Protein AF-A0A2X4UNT0-F1 (afdb_monomer)

Foldseek 3Di:
DDDDDLDDDALVPDDPVSLVSVLVVQQVQQVDPPRQEEEAEHEDPCPPPSVVSSVVRRDHPRDYHYDYDPDDDDPPDDDDD

Sequence (81 aa):
MDGEQIANIGSENMTSEILLKLSKRVNE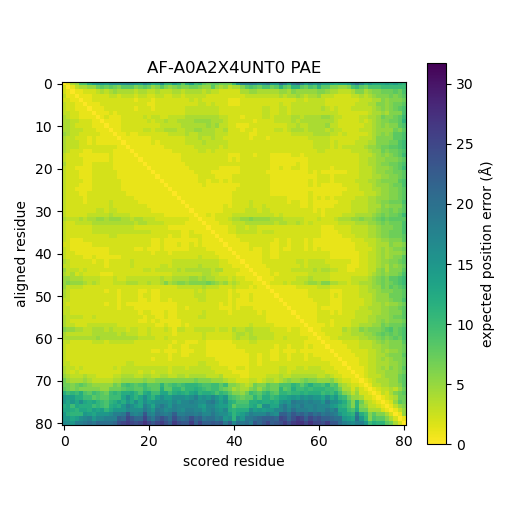LLARDDVAGVVITHGTDTLDESPYFLNLTVKSNKPVVFTAAMRRRPPSAPTAR

Nearest PDB structures (foldseek):
  1hfk-assembly1_A  TM=9.921E-01  e=4.938E-06  Dickeya chrysanthemi
  1hg1-assembly1_D  TM=9.164E-01  e=1.949E-06  Dickeya chrysanthemi
  1wsa-assembly1_A-2  TM=9.518E-01  e=2.599E-05  Wolinella succinogenes
  6rud-assembly1_D  TM=9.512E-01  e=4.725E-05  Wolinella succinogenes
  1wsa-assembly1_B-2  TM=9.264E-01  e=8.591E-05  Wolinella succinogenes

Radius of gyration: 13.53 Å; Cα contacts (8 Å, |Δi|>4): 67; chains: 1; bounding box: 30×19×41 Å

Solvent-accessible surface area (backbone atoms only — not comparable to full-atom values): 5376 Å² total; per-residue (Å²): 137,88,87,82,85,90,78,92,72,62,34,83,70,66,45,72,67,57,52,51,52,51,37,54,50,52,40,60,49,62,70,35,89,91,41,77,56,50,78,43,84,46,46,68,80,42,52,70,57,54,55,52,54,37,68,74,65,44,87,66,92,56,55,77,44,81,46,67,62,100,62,80,84,58,91,85,56,79,80,84,130

Mean predicted aligned error: 3.96 Å

Secondary structure (DSSP, 8-state):
-----S--S-GGG--HHHHHHHHHHHHHHHTSTT---EEEE--STTTTHHHHHHHHH---SS-EEEE--SSPPPTTSPPP-

Structure (mmCIF, N/CA/C/O backbone):
data_AF-A0A2X4UNT0-F1
#
_entry.id   AF-A0A2X4UNT0-F1
#
loop_
_atom_site.group_PDB
_atom_site.id
_atom_site.type_symbol
_atom_site.label_atom_id
_atom_site.label_alt_id
_atom_site.label_comp_id
_atom_site.label_asym_id
_atom_site.label_entity_id
_atom_site.label_seq_id
_atom_site.pdbx_PDB_ins_code
_atom_site.Cartn_x
_atom_site.Cartn_y
_atom_site.Cartn_z
_atom_site.occupancy
_atom_site.B_iso_or_equiv
_atom_site.auth_seq_id
_atom_site.auth_comp_id
_atom_site.auth_asym_id
_atom_site.auth_atom_id
_atom_site.pdbx_PDB_model_num
ATOM 1 N N . MET A 1 1 ? -16.326 0.185 -6.043 1.00 66.06 1 MET A N 1
ATOM 2 C CA . MET A 1 1 ? -14.870 0.013 -5.877 1.00 66.06 1 MET A CA 1
ATOM 3 C C . MET A 1 1 ? -14.274 1.335 -6.270 1.00 66.06 1 MET A C 1
ATOM 5 O O . MET A 1 1 ? -14.427 1.717 -7.424 1.00 66.06 1 MET A O 1
ATOM 9 N N . ASP A 1 2 ? -13.693 2.031 -5.306 1.00 89.12 2 ASP A N 1
ATOM 10 C CA . ASP A 1 2 ? -13.155 3.368 -5.524 1.00 89.12 2 ASP A CA 1
ATOM 11 C C . ASP A 1 2 ? -11.650 3.248 -5.764 1.00 89.12 2 ASP A C 1
ATOM 13 O O . ASP A 1 2 ? -10.964 2.506 -5.059 1.00 89.12 2 ASP A O 1
ATOM 17 N N . GLY A 1 3 ? -11.154 3.924 -6.800 1.00 92.56 3 GLY A N 1
ATOM 18 C CA . GLY A 1 3 ? -9.741 3.939 -7.169 1.00 92.56 3 GLY A CA 1
ATOM 19 C C . GLY A 1 3 ? -9.116 5.294 -6.863 1.00 92.56 3 GLY A C 1
ATOM 20 O O . GLY A 1 3 ? -9.704 6.331 -7.159 1.00 92.56 3 GLY A O 1
ATOM 21 N N . GLU A 1 4 ? -7.912 5.288 -6.298 1.00 95.44 4 GLU A N 1
ATOM 22 C CA . GLU A 1 4 ? -7.150 6.499 -5.997 1.00 95.44 4 GLU A CA 1
ATOM 23 C C . GLU A 1 4 ? -5.700 6.332 -6.454 1.00 95.44 4 GLU A C 1
ATOM 25 O O . GLU A 1 4 ? -5.063 5.310 -6.195 1.00 95.44 4 GLU A O 1
ATOM 30 N N . GLN A 1 5 ? -5.161 7.350 -7.124 1.00 96.56 5 GLN A N 1
ATOM 31 C CA . GLN A 1 5 ? -3.778 7.354 -7.583 1.00 96.56 5 GLN A CA 1
ATOM 32 C C . GLN A 1 5 ? -2.879 8.086 -6.580 1.00 96.56 5 GLN A C 1
ATOM 34 O O . GLN A 1 5 ? -2.931 9.308 -6.454 1.00 96.56 5 GLN A O 1
ATOM 39 N N . ILE A 1 6 ? -2.010 7.338 -5.895 1.00 96.44 6 ILE A N 1
ATOM 40 C CA . ILE A 1 6 ? -1.074 7.894 -4.902 1.00 96.44 6 ILE A CA 1
ATOM 41 C C . ILE A 1 6 ? 0.197 8.440 -5.559 1.00 96.44 6 ILE A C 1
ATOM 43 O O . ILE A 1 6 ? 0.664 9.527 -5.195 1.00 96.44 6 ILE A O 1
ATOM 47 N N . ALA A 1 7 ? 0.730 7.687 -6.524 1.00 96.19 7 ALA A N 1
ATOM 48 C CA . ALA A 1 7 ? 1.914 7.997 -7.316 1.00 96.19 7 ALA A CA 1
ATOM 49 C C . ALA A 1 7 ? 1.836 7.281 -8.677 1.00 96.19 7 ALA A C 1
ATOM 51 O O . ALA A 1 7 ? 1.135 6.281 -8.816 1.00 96.19 7 ALA A O 1
ATOM 52 N N . ASN A 1 8 ? 2.557 7.796 -9.674 1.00 96.12 8 ASN A N 1
ATOM 53 C CA . ASN A 1 8 ? 2.723 7.160 -10.982 1.00 96.12 8 ASN A CA 1
ATOM 54 C C . ASN A 1 8 ? 4.204 7.204 -11.359 1.00 96.12 8 ASN A C 1
ATOM 56 O O . ASN A 1 8 ? 4.663 8.127 -12.029 1.00 96.12 8 ASN A O 1
ATOM 60 N N . ILE A 1 9 ? 4.949 6.248 -10.814 1.00 96.12 9 ILE A N 1
ATOM 61 C CA . ILE A 1 9 ? 6.400 6.126 -10.932 1.00 96.12 9 ILE A CA 1
ATOM 62 C C . ILE A 1 9 ? 6.767 4.654 -11.132 1.00 96.12 9 ILE A C 1
ATOM 64 O O . ILE A 1 9 ? 5.991 3.766 -10.772 1.00 96.12 9 ILE A O 1
ATOM 68 N N . GLY A 1 10 ? 7.960 4.400 -11.668 1.00 93.69 10 GLY A N 1
ATOM 69 C CA . GLY A 1 10 ? 8.588 3.085 -11.537 1.00 93.69 10 GLY A CA 1
ATOM 70 C C . GLY A 1 10 ? 8.878 2.778 -10.064 1.00 93.69 10 GLY A C 1
ATOM 71 O O . GLY A 1 10 ? 9.226 3.687 -9.305 1.00 93.69 10 GLY A O 1
ATOM 72 N N . SER A 1 11 ? 8.711 1.521 -9.646 1.00 94.75 11 SER A N 1
ATOM 73 C CA . SER A 1 11 ? 8.950 1.096 -8.256 1.00 94.75 11 SER A CA 1
ATOM 74 C C . SER A 1 11 ? 10.404 1.289 -7.819 1.00 94.75 11 SER A C 1
ATOM 76 O O . SER A 1 11 ? 10.663 1.529 -6.645 1.00 94.75 11 SER A O 1
ATOM 78 N N . GLU A 1 12 ? 11.345 1.271 -8.759 1.00 94.50 12 GLU A N 1
ATOM 79 C CA . GLU A 1 12 ? 12.756 1.594 -8.548 1.00 94.50 12 GLU A CA 1
ATOM 80 C C . GLU A 1 12 ? 12.987 3.047 -8.094 1.00 94.50 12 GLU A C 1
ATOM 82 O O . GLU A 1 12 ? 14.009 3.356 -7.492 1.00 94.50 12 GLU A O 1
ATOM 87 N N . ASN A 1 13 ? 12.017 3.935 -8.337 1.00 96.81 13 ASN A N 1
ATOM 88 C CA . ASN A 1 13 ? 12.044 5.334 -7.907 1.00 96.81 13 ASN A CA 1
ATOM 89 C C . ASN A 1 13 ? 11.194 5.578 -6.649 1.00 96.81 13 ASN A C 1
ATOM 91 O O . ASN A 1 13 ? 10.849 6.725 -6.349 1.00 96.81 13 ASN A O 1
ATOM 95 N N . MET A 1 14 ? 10.801 4.520 -5.931 1.00 97.06 14 MET A N 1
ATOM 96 C CA . MET A 1 14 ? 10.030 4.650 -4.697 1.00 97.06 14 MET A CA 1
ATOM 97 C C . MET A 1 14 ? 10.840 5.404 -3.637 1.00 97.06 14 MET A C 1
ATOM 99 O O . MET A 1 14 ? 11.986 5.066 -3.351 1.00 97.06 14 MET A O 1
ATOM 103 N N . THR A 1 15 ? 10.235 6.424 -3.029 1.00 97.44 15 THR A N 1
ATOM 104 C CA . THR A 1 15 ? 10.873 7.228 -1.979 1.00 97.44 15 THR A CA 1
ATOM 105 C C . THR A 1 15 ? 10.158 7.056 -0.646 1.00 97.44 15 THR A C 1
ATOM 107 O O . THR A 1 15 ? 8.962 6.756 -0.587 1.00 97.44 15 THR A O 1
ATOM 110 N N . SER A 1 16 ? 10.867 7.325 0.453 1.00 96.75 16 SER A N 1
ATOM 111 C CA . SER A 1 16 ? 10.281 7.313 1.798 1.00 96.75 16 SER A CA 1
ATOM 112 C C . SER A 1 16 ? 9.098 8.274 1.938 1.00 96.75 16 SER A C 1
ATOM 114 O O . SER A 1 16 ? 8.170 7.997 2.692 1.00 96.75 16 SER A O 1
ATOM 116 N N . GLU A 1 17 ? 9.091 9.388 1.201 1.00 97.94 17 GLU A N 1
ATOM 117 C CA . GLU A 1 17 ? 7.970 10.333 1.195 1.00 97.94 17 GLU A CA 1
ATOM 118 C C . GLU A 1 17 ? 6.701 9.699 0.609 1.00 97.94 17 GLU A C 1
ATOM 120 O O . GLU A 1 17 ? 5.624 9.806 1.202 1.00 97.94 17 GLU A O 1
ATOM 125 N N . ILE A 1 18 ? 6.828 8.977 -0.510 1.00 97.56 18 ILE A N 1
ATOM 126 C CA . ILE A 1 18 ? 5.704 8.270 -1.133 1.00 97.56 18 ILE A CA 1
ATOM 127 C C . ILE A 1 18 ? 5.236 7.123 -0.234 1.00 97.56 18 ILE A C 1
ATOM 129 O O . ILE A 1 18 ? 4.030 6.968 -0.043 1.00 97.56 18 ILE A O 1
ATOM 133 N N . LEU A 1 19 ? 6.155 6.373 0.383 1.00 97.62 19 LEU A N 1
ATOM 134 C CA . LEU A 1 19 ? 5.813 5.317 1.342 1.00 97.62 19 LEU A CA 1
ATOM 135 C C . LEU A 1 19 ? 5.054 5.865 2.557 1.00 97.62 19 LEU A C 1
ATOM 137 O O . LEU A 1 19 ? 4.035 5.301 2.961 1.00 97.62 19 LEU A O 1
ATOM 141 N N . LEU A 1 20 ? 5.499 6.992 3.119 1.00 98.06 20 LEU A N 1
ATOM 142 C CA . LEU A 1 20 ? 4.813 7.660 4.225 1.00 98.06 20 LEU A CA 1
ATOM 143 C C . LEU A 1 20 ? 3.428 8.160 3.808 1.00 98.06 20 LEU A C 1
ATOM 145 O O . LEU A 1 20 ? 2.466 7.981 4.557 1.00 98.06 20 LEU A O 1
ATOM 149 N N . LYS A 1 21 ? 3.306 8.758 2.617 1.00 98.06 21 LYS A N 1
ATOM 150 C CA . LYS A 1 21 ? 2.017 9.186 2.058 1.00 98.06 21 LYS A CA 1
ATOM 151 C C . LYS A 1 21 ? 1.071 7.996 1.882 1.00 98.06 21 LYS A C 1
ATOM 153 O O . LYS A 1 21 ? -0.073 8.067 2.323 1.00 98.06 21 LYS A O 1
ATOM 158 N N . LEU A 1 22 ? 1.558 6.901 1.297 1.00 97.75 22 LEU A N 1
ATOM 159 C CA . LEU A 1 22 ? 0.801 5.667 1.096 1.00 97.75 22 LEU A CA 1
ATOM 160 C C . LEU A 1 22 ? 0.326 5.086 2.433 1.00 97.75 22 LEU A C 1
ATOM 162 O O . LEU A 1 22 ? -0.860 4.821 2.594 1.00 97.75 22 LEU A O 1
ATOM 166 N N . SER A 1 23 ? 1.219 4.951 3.415 1.00 98.12 23 SER A N 1
ATOM 167 C CA . SER A 1 23 ? 0.886 4.412 4.739 1.00 98.12 23 SER A CA 1
ATOM 168 C C . SER A 1 23 ? -0.167 5.250 5.471 1.00 98.12 23 SER A C 1
ATOM 170 O O . SER A 1 23 ? -1.142 4.702 5.992 1.00 98.12 23 SER A O 1
ATOM 172 N N . LYS A 1 24 ? -0.026 6.584 5.472 1.00 98.12 24 LYS A N 1
ATOM 173 C CA . LYS A 1 24 ? -1.030 7.486 6.061 1.00 98.12 24 LYS A CA 1
ATOM 174 C C . LYS A 1 24 ? -2.387 7.299 5.393 1.00 98.12 24 LYS A C 1
ATOM 176 O O . LYS A 1 24 ? -3.382 7.097 6.083 1.00 98.12 24 LYS A O 1
ATOM 181 N N . ARG A 1 25 ? -2.409 7.275 4.058 1.00 97.94 25 ARG A N 1
ATOM 182 C CA . ARG A 1 25 ? -3.651 7.144 3.301 1.00 97.94 25 ARG A CA 1
ATOM 183 C C . ARG A 1 25 ? -4.338 5.798 3.522 1.00 97.94 25 ARG A C 1
ATOM 185 O O . ARG A 1 25 ? -5.549 5.752 3.706 1.00 97.94 25 ARG A O 1
ATOM 192 N N . VAL A 1 26 ? -3.576 4.707 3.559 1.00 98.00 26 VAL A N 1
ATOM 193 C CA . VAL A 1 26 ? -4.117 3.374 3.860 1.00 98.00 26 VAL A CA 1
ATOM 194 C C . VAL A 1 26 ? -4.716 3.338 5.266 1.00 98.00 26 VAL A C 1
ATOM 196 O O . VAL A 1 26 ? -5.820 2.830 5.433 1.00 98.00 26 VAL A O 1
ATOM 199 N N . ASN A 1 27 ? -4.050 3.923 6.266 1.00 98.12 27 ASN A N 1
ATOM 200 C CA . ASN A 1 27 ? -4.604 4.014 7.619 1.00 98.12 27 ASN A CA 1
ATOM 201 C C . ASN A 1 27 ? -5.919 4.813 7.662 1.00 98.12 27 ASN A C 1
ATOM 203 O O . ASN A 1 27 ? -6.877 4.357 8.284 1.00 98.12 27 ASN A O 1
ATOM 207 N N . GLU A 1 28 ? -5.998 5.957 6.974 1.00 97.75 28 GLU A N 1
ATOM 208 C CA . GLU A 1 28 ? -7.235 6.748 6.867 1.00 97.75 28 GLU A CA 1
ATOM 209 C C . GLU A 1 28 ? -8.382 5.951 6.235 1.00 97.75 28 GLU A C 1
ATOM 211 O O . GLU A 1 28 ? -9.505 5.974 6.735 1.00 97.75 28 GLU A O 1
ATOM 216 N N . LEU A 1 29 ? -8.106 5.229 5.144 1.00 97.25 29 LEU A N 1
ATOM 217 C CA . LEU A 1 29 ? -9.113 4.422 4.457 1.00 97.25 29 LEU A CA 1
ATOM 218 C C . LEU A 1 29 ? -9.593 3.266 5.334 1.00 97.25 29 LEU A C 1
ATOM 220 O O . LEU A 1 29 ? -10.795 3.053 5.465 1.00 97.25 29 LEU A O 1
ATOM 224 N N . LEU A 1 30 ? -8.675 2.539 5.971 1.00 97.56 30 LEU A N 1
ATOM 225 C CA . LEU A 1 30 ? -9.022 1.373 6.783 1.00 97.56 30 LEU A CA 1
ATOM 226 C C . LEU A 1 30 ? -9.721 1.728 8.101 1.00 97.56 30 LEU A C 1
ATOM 228 O O . LEU A 1 30 ? -10.412 0.869 8.656 1.00 97.56 30 LEU A O 1
ATOM 232 N N . ALA A 1 31 ? -9.583 2.966 8.582 1.00 97.50 31 ALA A N 1
ATOM 233 C CA . ALA A 1 31 ? -10.320 3.470 9.739 1.00 97.50 31 ALA A CA 1
ATOM 234 C C . ALA A 1 31 ? -11.825 3.644 9.468 1.00 97.50 31 ALA A C 1
ATOM 236 O O . ALA A 1 31 ? -12.605 3.702 10.413 1.00 97.50 31 ALA A O 1
ATOM 237 N N . ARG A 1 32 ? -12.249 3.711 8.199 1.00 96.88 32 ARG A N 1
ATOM 238 C CA . ARG A 1 32 ? -13.663 3.842 7.838 1.00 96.88 32 ARG A CA 1
ATOM 239 C C . ARG A 1 32 ? -14.374 2.494 7.855 1.00 96.88 32 ARG A C 1
ATOM 241 O O . ARG A 1 32 ? -13.866 1.520 7.300 1.00 96.88 32 ARG A O 1
ATOM 248 N N . ASP A 1 33 ? -15.573 2.437 8.424 1.00 96.06 33 ASP A N 1
ATOM 249 C CA . ASP A 1 33 ? -16.353 1.196 8.539 1.00 96.06 33 ASP A CA 1
ATOM 250 C C . ASP A 1 33 ? -16.851 0.650 7.193 1.00 96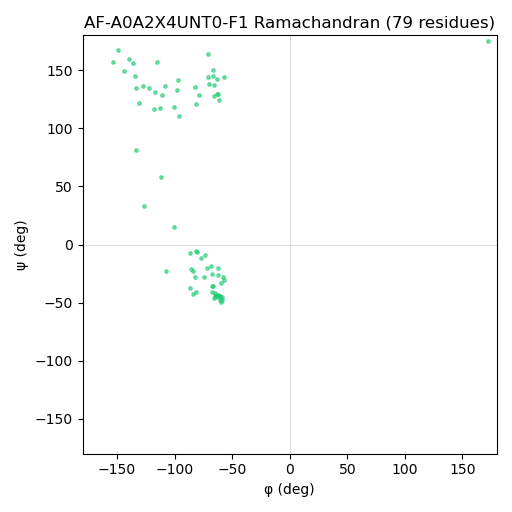.06 33 ASP A C 1
ATOM 252 O O . ASP A 1 33 ? -17.022 -0.558 7.043 1.00 96.06 33 ASP A O 1
ATOM 256 N N . ASP A 1 34 ? -17.018 1.514 6.191 1.00 96.31 34 ASP A N 1
ATOM 257 C CA . ASP A 1 34 ? -17.462 1.142 4.844 1.00 96.31 34 ASP A CA 1
ATOM 258 C C . ASP A 1 34 ? -16.342 0.567 3.955 1.00 96.31 34 ASP A C 1
ATOM 260 O O . ASP A 1 34 ? -16.603 0.070 2.859 1.00 96.31 34 ASP A O 1
ATOM 264 N N . VAL A 1 35 ? -15.092 0.582 4.431 1.00 97.06 35 VAL A N 1
ATOM 265 C CA . VAL A 1 35 ? -13.938 0.000 3.736 1.00 97.06 35 VAL A CA 1
ATOM 266 C C . VAL A 1 35 ? -13.613 -1.365 4.333 1.00 97.06 35 VAL A C 1
ATOM 268 O O . VAL A 1 35 ? -13.239 -1.469 5.502 1.00 97.06 35 VAL A O 1
ATOM 271 N N . ALA A 1 36 ? -13.699 -2.416 3.517 1.00 97.12 36 ALA A N 1
ATOM 272 C CA . ALA A 1 36 ? -13.384 -3.787 3.929 1.00 97.12 36 ALA A CA 1
ATOM 273 C C . ALA A 1 36 ? -11.884 -4.132 3.846 1.00 97.12 36 ALA A C 1
ATOM 275 O O . ALA A 1 36 ? -11.431 -5.046 4.526 1.00 97.12 36 ALA A O 1
ATOM 276 N N . GLY A 1 37 ? -11.112 -3.419 3.024 1.00 96.75 37 GLY A N 1
ATOM 277 C CA . GLY A 1 37 ? -9.693 -3.677 2.780 1.00 96.75 37 GLY A CA 1
ATOM 278 C C . GLY A 1 37 ? -9.150 -2.810 1.647 1.00 96.75 37 GLY A C 1
ATOM 279 O O . GLY A 1 37 ? -9.910 -2.090 0.998 1.00 96.75 37 GLY A O 1
ATOM 280 N N . VAL A 1 38 ? -7.842 -2.882 1.402 1.00 97.88 38 VAL A N 1
ATOM 281 C CA . VAL A 1 38 ? -7.160 -2.102 0.357 1.00 97.88 38 VA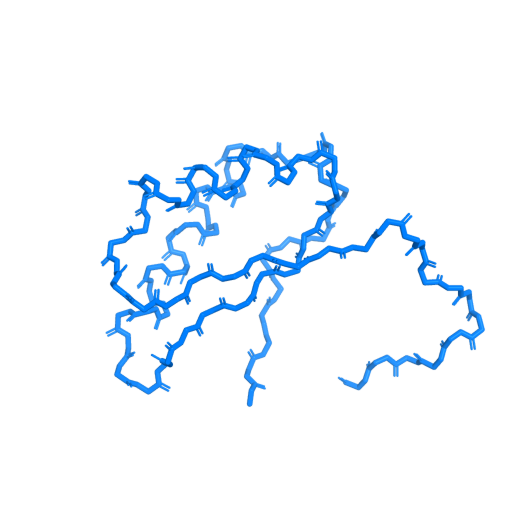L A CA 1
ATOM 282 C C . VAL A 1 38 ? -6.347 -3.024 -0.548 1.00 97.88 38 VAL A C 1
ATOM 284 O O . VAL A 1 38 ? -5.635 -3.907 -0.072 1.00 97.88 38 VAL A O 1
ATOM 287 N N . VAL A 1 39 ? -6.425 -2.785 -1.859 1.00 97.88 39 VAL A N 1
ATOM 288 C CA . VAL A 1 39 ? -5.548 -3.401 -2.862 1.00 97.88 39 VAL A CA 1
ATOM 289 C C . VAL A 1 39 ? -4.633 -2.324 -3.438 1.00 97.88 39 VAL A C 1
ATOM 291 O O . VAL A 1 39 ? -5.109 -1.275 -3.865 1.00 97.88 39 VAL A O 1
ATOM 294 N N . ILE A 1 40 ? -3.327 -2.582 -3.457 1.00 97.75 40 ILE A N 1
ATOM 295 C CA . ILE A 1 40 ? -2.298 -1.656 -3.934 1.00 97.75 40 ILE A CA 1
ATOM 296 C C . ILE A 1 40 ? -1.677 -2.232 -5.203 1.00 97.75 40 ILE A C 1
ATOM 298 O O . ILE A 1 40 ? -1.056 -3.294 -5.174 1.00 97.75 40 ILE A O 1
ATOM 302 N N . THR A 1 41 ? -1.826 -1.521 -6.319 1.00 96.56 41 THR A N 1
ATOM 303 C CA . THR A 1 41 ? -1.094 -1.817 -7.554 1.00 96.56 41 THR A CA 1
ATOM 304 C C . THR A 1 41 ? 0.303 -1.222 -7.461 1.00 96.56 41 THR A C 1
ATOM 306 O O . THR A 1 41 ? 0.443 -0.008 -7.298 1.00 96.56 41 THR A O 1
ATOM 309 N N . HIS A 1 42 ? 1.328 -2.057 -7.570 1.00 97.38 42 HIS A N 1
ATOM 310 C CA . HIS A 1 42 ? 2.714 -1.646 -7.388 1.00 97.38 42 HIS A CA 1
ATOM 311 C C . HIS A 1 42 ? 3.617 -2.243 -8.473 1.00 97.38 42 HIS A C 1
ATOM 313 O O . HIS A 1 42 ? 3.284 -3.261 -9.084 1.00 97.38 42 HIS A O 1
ATOM 319 N N . GLY A 1 43 ? 4.757 -1.600 -8.731 1.00 96.00 43 GLY A N 1
ATOM 320 C CA . GLY A 1 43 ? 5.815 -2.189 -9.552 1.00 96.00 43 GLY A CA 1
ATOM 321 C C . GLY A 1 43 ? 6.516 -3.338 -8.821 1.00 96.00 43 GLY A C 1
ATOM 322 O O . GLY A 1 43 ? 6.360 -3.511 -7.613 1.00 96.00 43 GLY A O 1
ATOM 323 N N . THR A 1 44 ? 7.258 -4.159 -9.554 1.00 96.69 44 THR A N 1
ATOM 324 C CA . THR A 1 44 ? 7.847 -5.395 -9.019 1.00 96.69 44 THR A CA 1
ATOM 325 C C . THR A 1 44 ? 9.194 -5.194 -8.336 1.00 96.69 44 THR A C 1
ATOM 327 O O . THR A 1 44 ? 9.570 -6.034 -7.530 1.00 96.69 44 THR A O 1
ATOM 330 N N . ASP A 1 45 ? 9.901 -4.106 -8.643 1.00 96.06 45 ASP A N 1
ATOM 331 C CA . ASP A 1 45 ? 11.325 -3.967 -8.309 1.00 96.06 45 ASP A CA 1
ATOM 332 C C . ASP A 1 45 ? 11.576 -3.692 -6.823 1.00 96.06 45 ASP A C 1
ATOM 334 O O . ASP A 1 45 ? 12.630 -4.061 -6.328 1.00 96.06 45 ASP A O 1
ATOM 338 N N . THR A 1 46 ? 10.616 -3.064 -6.134 1.00 96.12 46 THR A N 1
ATOM 339 C CA . THR A 1 46 ? 10.667 -2.784 -4.681 1.00 96.12 46 THR A CA 1
ATOM 340 C C . THR A 1 46 ? 9.424 -3.308 -3.949 1.00 96.12 46 THR A C 1
ATOM 342 O O . THR A 1 46 ? 8.842 -2.687 -3.042 1.00 96.12 46 THR A O 1
ATOM 345 N N . LEU A 1 47 ? 8.906 -4.434 -4.455 1.00 94.31 47 LEU A N 1
ATOM 346 C CA . LEU A 1 47 ? 7.699 -5.082 -3.942 1.00 94.31 47 LEU A CA 1
ATOM 347 C C . LEU A 1 47 ? 7.965 -5.859 -2.647 1.00 94.31 47 LEU A C 1
ATOM 349 O O . LEU A 1 47 ? 7.019 -6.269 -1.990 1.00 94.31 47 LEU A O 1
ATOM 353 N N . ASP A 1 48 ? 9.210 -6.072 -2.254 1.00 92.31 48 ASP A N 1
ATOM 354 C CA . ASP A 1 48 ? 9.581 -6.686 -0.984 1.00 92.31 48 ASP A CA 1
ATOM 355 C C . ASP A 1 48 ? 9.679 -5.654 0.149 1.00 92.31 48 ASP A C 1
ATOM 357 O O . ASP A 1 48 ? 9.210 -5.919 1.260 1.00 92.31 48 ASP A O 1
ATOM 361 N N . GLU A 1 49 ? 10.170 -4.440 -0.114 1.00 96.62 49 GLU A N 1
ATOM 362 C CA . GLU A 1 49 ? 10.327 -3.412 0.920 1.00 96.62 49 GLU A CA 1
ATOM 363 C C . GLU A 1 49 ? 9.019 -2.672 1.220 1.00 96.62 49 GLU A C 1
ATOM 365 O O . GLU A 1 49 ? 8.704 -2.406 2.385 1.00 96.62 49 GLU A O 1
ATOM 370 N N . SER A 1 50 ? 8.225 -2.351 0.193 1.00 97.00 50 SER A N 1
ATOM 371 C CA . SER A 1 50 ? 7.006 -1.543 0.360 1.00 97.00 50 SER A CA 1
ATOM 372 C C . SER A 1 50 ? 5.936 -2.235 1.227 1.00 97.00 50 SER A C 1
ATOM 374 O O . SER A 1 50 ? 5.408 -1.593 2.146 1.00 97.00 50 SER A O 1
ATOM 376 N N . PRO A 1 51 ? 5.623 -3.535 1.037 1.00 97.06 51 PRO A N 1
ATOM 377 C CA . PRO A 1 51 ? 4.719 -4.258 1.927 1.00 97.06 51 PRO A CA 1
ATOM 378 C C . PRO A 1 51 ? 5.293 -4.439 3.325 1.00 97.06 51 PRO A C 1
ATOM 380 O O . PRO A 1 51 ? 4.539 -4.353 4.292 1.00 97.06 51 PRO A O 1
ATOM 383 N N . TYR A 1 52 ? 6.608 -4.635 3.459 1.00 97.56 52 TYR A N 1
ATOM 384 C CA . TYR A 1 52 ? 7.242 -4.727 4.771 1.00 97.56 52 TYR A CA 1
ATOM 385 C C . TYR A 1 52 ? 7.077 -3.421 5.562 1.00 97.56 52 TYR A C 1
ATOM 387 O O . TYR A 1 52 ? 6.668 -3.439 6.725 1.00 97.56 52 TYR A O 1
ATOM 395 N N . PHE A 1 53 ? 7.286 -2.271 4.915 1.00 98.06 53 PHE A N 1
ATOM 396 C CA . PHE A 1 53 ? 7.049 -0.964 5.524 1.00 98.06 53 PHE A CA 1
ATOM 397 C C . PHE A 1 53 ? 5.579 -0.770 5.936 1.00 98.06 53 PHE A C 1
ATOM 399 O O . PHE A 1 53 ? 5.298 -0.313 7.050 1.00 98.06 53 PHE A O 1
ATOM 406 N N . LEU A 1 54 ? 4.623 -1.148 5.080 1.00 97.94 54 LEU A N 1
ATOM 407 C CA . LEU A 1 54 ? 3.195 -1.055 5.407 1.00 97.94 54 LEU A CA 1
ATOM 408 C C . LEU A 1 54 ? 2.786 -2.019 6.525 1.00 97.94 54 LEU A C 1
ATOM 410 O O . LEU A 1 54 ? 2.007 -1.629 7.389 1.00 97.94 54 LEU A O 1
ATOM 414 N N . ASN A 1 55 ? 3.364 -3.216 6.586 1.00 97.50 55 ASN A N 1
ATOM 415 C CA . ASN A 1 55 ? 3.117 -4.171 7.666 1.00 97.50 55 ASN A CA 1
ATOM 416 C C . ASN A 1 55 ? 3.503 -3.605 9.048 1.00 97.50 55 ASN A C 1
ATOM 418 O O . ASN A 1 55 ? 2.849 -3.887 10.048 1.00 97.50 55 ASN A O 1
ATOM 422 N N . LEU A 1 56 ? 4.538 -2.762 9.115 1.00 97.75 56 LEU A N 1
ATOM 423 C CA . LEU A 1 56 ? 4.964 -2.121 10.363 1.00 97.75 56 LEU A CA 1
ATOM 424 C C . LEU A 1 56 ? 4.149 -0.863 10.712 1.00 97.75 56 LEU A C 1
ATOM 426 O O . LEU A 1 56 ? 4.014 -0.510 11.892 1.00 97.75 56 LEU A O 1
ATOM 430 N N . THR A 1 57 ? 3.609 -0.170 9.708 1.00 98.00 57 THR A N 1
ATOM 431 C CA . THR A 1 57 ? 3.031 1.176 9.866 1.00 98.00 57 THR A CA 1
ATOM 432 C C . THR A 1 57 ? 1.506 1.229 9.787 1.00 98.00 57 THR A C 1
ATOM 434 O O . THR A 1 57 ? 0.909 2.139 10.362 1.00 98.00 57 THR A O 1
ATOM 437 N N . VAL A 1 58 ? 0.852 0.258 9.149 1.00 97.88 58 VAL A N 1
ATOM 438 C CA . VAL A 1 58 ? -0.611 0.149 9.111 1.00 97.88 58 VAL A CA 1
ATOM 439 C C . VAL A 1 58 ? -1.120 -0.439 10.428 1.00 97.88 58 VAL A C 1
ATOM 441 O O . VAL A 1 58 ? -0.630 -1.460 10.903 1.00 97.88 58 VAL A O 1
ATOM 444 N N . LYS A 1 59 ? -2.099 0.225 11.048 1.00 96.06 59 LYS A N 1
ATOM 445 C CA . LYS A 1 59 ? -2.686 -0.146 12.345 1.00 96.06 59 LYS A CA 1
ATOM 446 C C . LYS A 1 59 ? -4.128 -0.611 12.171 1.00 96.06 59 LYS A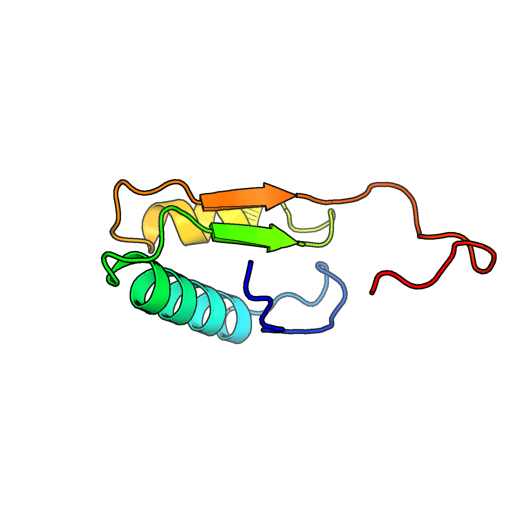 C 1
ATOM 448 O O . LYS A 1 59 ? -5.054 -0.041 12.736 1.00 96.06 59 LYS A O 1
ATOM 453 N N . SER A 1 60 ? -4.318 -1.643 11.354 1.00 97.06 60 SER A N 1
ATOM 454 C CA . SER A 1 60 ? -5.629 -2.233 11.095 1.00 97.06 60 SER A CA 1
ATOM 455 C C . SER A 1 60 ? -5.526 -3.743 10.919 1.00 97.06 60 SER A C 1
ATOM 457 O O . SER A 1 60 ? -4.529 -4.243 10.409 1.00 97.06 60 SER A O 1
ATOM 459 N N . ASN A 1 61 ? -6.586 -4.453 11.309 1.00 96.75 61 ASN A N 1
ATOM 460 C CA . ASN A 1 61 ? -6.744 -5.888 11.051 1.00 96.75 61 ASN A CA 1
ATOM 461 C C . ASN A 1 61 ? -7.385 -6.167 9.682 1.00 96.75 61 ASN A C 1
ATOM 463 O O . ASN A 1 61 ? -7.501 -7.321 9.273 1.00 96.75 61 ASN A O 1
ATOM 467 N N . LYS A 1 62 ? -7.852 -5.121 8.989 1.00 98.19 62 LYS A N 1
ATOM 468 C CA . LYS A 1 62 ? -8.410 -5.245 7.645 1.00 98.19 62 LYS A CA 1
ATOM 469 C C . LYS A 1 62 ? -7.289 -5.548 6.641 1.00 98.19 62 LYS A C 1
ATOM 471 O O . LYS A 1 62 ? -6.190 -5.013 6.785 1.00 98.19 62 LYS A O 1
ATOM 476 N N . PRO A 1 63 ? -7.549 -6.374 5.616 1.00 98.00 63 PRO A N 1
ATOM 477 C CA . PRO A 1 63 ? -6.520 -6.809 4.682 1.00 98.00 63 PRO A CA 1
ATOM 478 C C . PRO A 1 63 ? -5.962 -5.656 3.838 1.00 98.00 63 PRO A C 1
ATOM 480 O O . PRO A 1 63 ? -6.708 -4.842 3.286 1.00 98.00 63 PRO A O 1
ATOM 483 N N . VAL A 1 64 ? -4.636 -5.659 3.681 1.00 98.12 64 VAL A N 1
ATOM 484 C CA . VAL A 1 64 ? -3.893 -4.857 2.703 1.00 98.12 64 VAL A CA 1
ATOM 485 C C . VAL A 1 64 ? -3.172 -5.819 1.769 1.00 98.12 64 VAL A C 1
ATOM 487 O O . VAL A 1 64 ? -2.320 -6.588 2.207 1.00 98.12 64 VAL A O 1
ATOM 490 N N . VAL A 1 65 ? -3.529 -5.799 0.488 1.00 98.00 65 VAL A N 1
ATOM 491 C CA . VAL A 1 65 ? -2.999 -6.724 -0.520 1.00 98.00 65 VAL A CA 1
ATOM 492 C C . VAL A 1 65 ? -2.236 -5.942 -1.574 1.00 98.00 65 VAL A C 1
ATOM 494 O O . VAL A 1 65 ? -2.754 -4.979 -2.131 1.00 98.00 65 VAL A O 1
ATOM 497 N N . PHE A 1 66 ? -1.026 -6.382 -1.89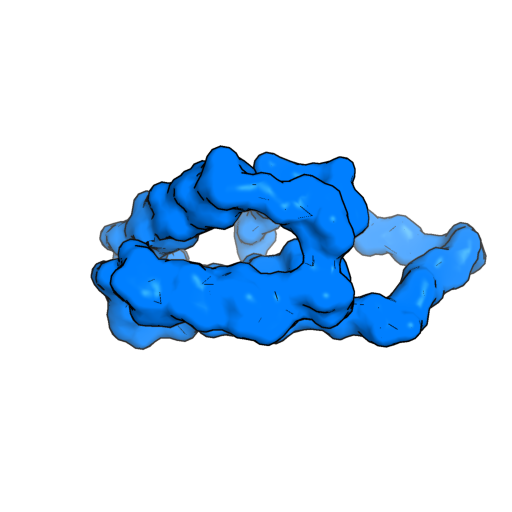4 1.00 97.75 66 PHE A N 1
ATOM 498 C CA . PHE A 1 66 ? -0.276 -5.851 -3.025 1.00 97.75 66 PHE A CA 1
ATOM 499 C C . PHE A 1 66 ? -0.458 -6.745 -4.249 1.00 97.75 66 PHE A C 1
ATOM 501 O O . PHE A 1 66 ? -0.482 -7.970 -4.144 1.00 97.75 66 PHE A O 1
ATOM 508 N N . TH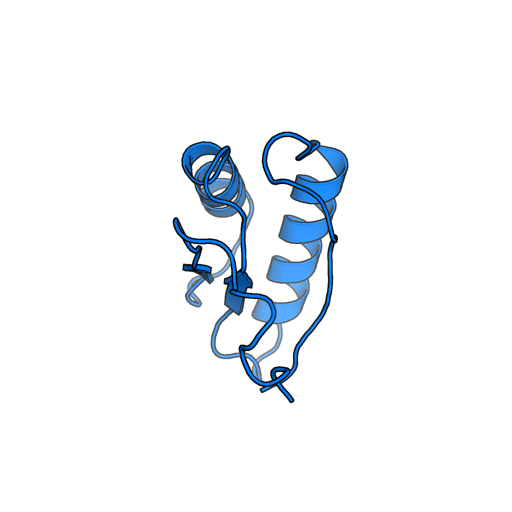R A 1 67 ? -0.567 -6.125 -5.419 1.00 96.62 67 THR A N 1
ATOM 509 C CA . THR A 1 67 ? -0.583 -6.806 -6.714 1.00 96.62 67 THR A CA 1
ATOM 510 C C . THR A 1 67 ? 0.345 -6.090 -7.688 1.00 96.62 67 THR A C 1
ATOM 512 O O . THR A 1 67 ? 0.477 -4.865 -7.656 1.00 96.62 67 THR A O 1
ATOM 515 N N . ALA A 1 68 ? 1.001 -6.858 -8.551 1.00 96.06 68 ALA A N 1
ATOM 516 C CA . ALA A 1 68 ? 1.993 -6.366 -9.496 1.00 96.06 68 ALA A CA 1
ATOM 517 C C . ALA A 1 68 ? 1.991 -7.219 -10.771 1.00 96.06 68 ALA A C 1
ATOM 519 O O . ALA A 1 68 ? 1.413 -8.308 -10.809 1.00 96.06 68 ALA A O 1
ATOM 520 N N . ALA A 1 69 ? 2.657 -6.739 -11.823 1.00 95.94 69 ALA A N 1
ATOM 521 C CA . ALA A 1 69 ? 2.761 -7.447 -13.094 1.00 95.94 69 ALA A CA 1
ATOM 522 C C . ALA A 1 69 ? 4.213 -7.517 -13.582 1.00 95.94 69 ALA A C 1
ATOM 524 O O . ALA A 1 69 ? 4.829 -6.498 -13.870 1.00 95.94 69 ALA A O 1
ATOM 525 N N . MET A 1 70 ? 4.718 -8.739 -13.783 1.00 95.25 70 MET A N 1
ATOM 526 C CA . MET A 1 70 ? 6.052 -8.995 -14.362 1.00 95.25 70 MET A CA 1
ATOM 527 C C . MET A 1 70 ? 6.122 -8.721 -15.874 1.00 95.25 70 MET A C 1
ATOM 529 O O . MET A 1 70 ? 7.188 -8.783 -16.484 1.00 95.25 70 MET A O 1
ATOM 533 N N . ARG A 1 71 ? 4.976 -8.480 -16.521 1.00 93.12 71 ARG A N 1
ATOM 534 C CA . ARG A 1 71 ? 4.873 -8.205 -17.957 1.00 93.12 71 ARG A CA 1
ATOM 535 C C . ARG A 1 71 ? 4.199 -6.860 -18.164 1.00 93.12 71 ARG A C 1
ATOM 537 O O . ARG A 1 71 ? 3.165 -6.576 -17.565 1.00 93.12 71 ARG A O 1
ATOM 544 N N . ARG A 1 72 ? 4.775 -6.056 -19.056 1.00 85.38 72 ARG A N 1
ATOM 545 C CA . ARG A 1 72 ? 4.226 -4.749 -19.433 1.00 85.38 72 ARG A CA 1
ATOM 546 C C . ARG A 1 72 ? 2.905 -4.950 -20.173 1.00 85.38 72 ARG A C 1
ATOM 548 O O . ARG A 1 72 ? 2.777 -5.893 -20.956 1.00 85.38 72 ARG A O 1
ATOM 555 N N . ARG A 1 73 ? 1.951 -4.037 -19.981 1.00 82.88 73 ARG A N 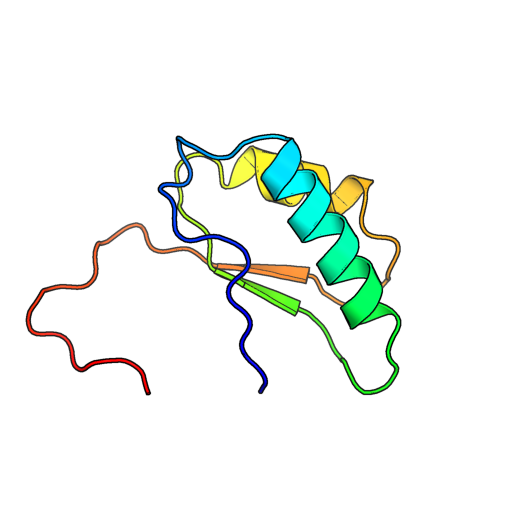1
ATOM 556 C CA . ARG A 1 73 ? 0.731 -4.016 -20.794 1.00 82.88 73 ARG A CA 1
ATOM 557 C C . ARG A 1 73 ? 1.122 -3.776 -22.262 1.00 82.88 73 ARG A C 1
ATOM 559 O O . ARG A 1 73 ? 1.793 -2.778 -22.532 1.00 82.88 73 ARG A O 1
ATOM 566 N N . PRO A 1 74 ? 0.733 -4.651 -23.206 1.00 83.88 74 PRO A N 1
ATOM 567 C CA . PRO A 1 74 ? 1.029 -4.422 -24.611 1.00 83.88 74 PRO A CA 1
ATOM 568 C C . PRO A 1 74 ? 0.247 -3.201 -25.125 1.00 83.88 74 PRO A C 1
ATOM 570 O O . PRO A 1 74 ? -0.865 -2.952 -24.648 1.00 83.88 74 PRO A O 1
ATOM 573 N N . PRO A 1 75 ? 0.773 -2.461 -26.118 1.00 78.56 75 PRO A N 1
ATOM 574 C CA . PRO A 1 75 ? 0.113 -1.263 -26.650 1.00 78.56 75 PRO A CA 1
ATOM 575 C C . PRO A 1 75 ? -1.295 -1.524 -27.201 1.00 78.56 75 PRO A C 1
ATOM 577 O O . PRO A 1 75 ? -2.137 -0.635 -27.184 1.00 78.56 75 PRO A O 1
ATOM 580 N N . SER A 1 76 ? -1.551 -2.748 -27.672 1.00 84.50 76 SER A N 1
ATOM 581 C CA . SER A 1 76 ? -2.826 -3.184 -28.248 1.00 84.50 76 SER A CA 1
ATOM 582 C C . SER A 1 76 ? -3.889 -3.577 -27.218 1.00 84.50 76 SER A C 1
ATOM 584 O O . SER A 1 76 ? -5.016 -3.885 -27.604 1.00 84.50 76 SER A O 1
ATOM 586 N N . ALA A 1 77 ? -3.565 -3.603 -25.921 1.00 78.44 77 ALA A N 1
ATOM 587 C CA . ALA A 1 77 ? -4.540 -3.965 -24.899 1.00 78.44 77 ALA A CA 1
ATOM 588 C C . ALA A 1 77 ? -5.606 -2.864 -24.737 1.00 78.44 77 ALA A C 1
ATOM 590 O O . ALA A 1 77 ? -5.245 -1.683 -24.670 1.00 78.44 77 ALA A O 1
ATOM 591 N N . PRO A 1 78 ? -6.897 -3.225 -24.591 1.00 75.81 78 PRO A N 1
ATOM 592 C CA . PRO A 1 78 ? -7.948 -2.251 -24.319 1.00 75.81 78 PRO A CA 1
ATOM 593 C C . PRO A 1 78 ? -7.636 -1.450 -23.046 1.00 75.81 78 PRO A C 1
ATOM 595 O O . PRO A 1 78 ? -7.048 -1.965 -22.090 1.00 75.81 78 PRO A 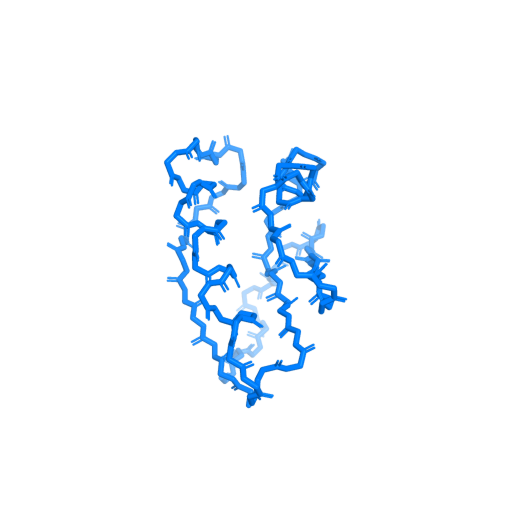O 1
ATOM 598 N N . THR A 1 79 ? -7.986 -0.164 -23.049 1.00 70.94 79 THR A N 1
ATOM 599 C CA . THR A 1 79 ? -7.825 0.710 -21.880 1.00 70.94 79 THR A CA 1
ATOM 600 C C . THR A 1 79 ? -8.749 0.225 -20.765 1.00 70.94 79 THR A C 1
ATOM 602 O O . THR A 1 79 ? -9.940 0.015 -21.002 1.00 70.94 79 THR A O 1
ATOM 605 N N . ALA A 1 80 ? -8.198 0.013 -19.566 1.00 61.41 80 ALA A N 1
ATOM 606 C CA . ALA A 1 80 ? -9.003 -0.279 -18.385 1.00 61.41 80 ALA A CA 1
ATOM 607 C C . ALA A 1 80 ? -9.911 0.929 -18.102 1.00 61.41 80 ALA A C 1
ATOM 609 O O . ALA A 1 80 ? -9.434 2.063 -18.140 1.00 61.41 80 ALA A O 1
ATOM 610 N N . ARG A 1 81 ? -11.210 0.666 -17.932 1.00 50.03 81 ARG A N 1
ATOM 611 C CA . ARG A 1 81 ? -12.222 1.682 -17.618 1.00 50.03 81 ARG A CA 1
ATOM 612 C C . ARG A 1 81 ? -12.033 2.247 -16.221 1.00 50.03 81 ARG A C 1
ATOM 614 O O . ARG A 1 81 ? -11.641 1.455 -15.337 1.00 50.03 81 ARG A O 1
#

Organism: Serratia plymuthica (NCBI:txid82996)

InterPro domains:
  IPR006034 Asparaginase/glutaminase-like [PIRSF001220] (2-72)
  IPR006034 Asparaginase/glutaminase-like [PS517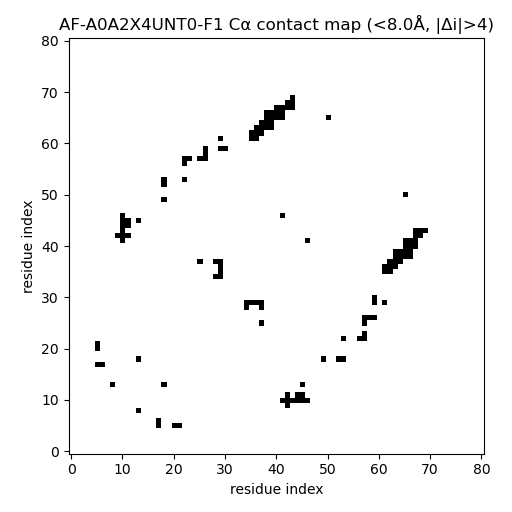32] (1-81)
  IPR027474 L-asparaginase, N-terminal [PF00710] (2-72)
  IPR027475 Asparaginase/glutaminase, active site 2 [PS00917] (37-47)
  IPR036152 Asparaginase/glutaminase-like superfamily [SSF53774] (3-72)
  IPR037152 L-asparaginase, N-terminal domain superfamily [G3DSA:3.40.50.1170] (1-80)

pLDDT: mean 93.66, std 8.74, range [50.03, 98.19]